Protein AF-A0A4U8Z8M1-F1 (afdb_monomer_lite)

Foldseek 3Di:
DPDQDPLLLVLLVVLVVVVWDACVVVDDPSLVVCVVVQQKDWDDDVVDGIIIHGDPVSVVVNVVVVD

Organism: Methylocella tundrae (NCBI:txid227605)

Secondary structure (DSSP, 8-state):
-PPPPHHHHHHHHHHHHSS-EEHHHH-SHHHHHHHHTTSEEEEP-TTSS-EEEE-HHHHHHHHHHT-

Radius of gyration: 11.35 Å; chains: 1; bounding box: 22×21×35 Å

pLDDT: mean 77.57, std 11.41, range [49.16, 90.38]

Structure (mmCIF, N/CA/C/O backbone):
data_AF-A0A4U8Z8M1-F1
#
_entry.id   AF-A0A4U8Z8M1-F1
#
loop_
_atom_site.group_PDB
_atom_site.id
_atom_site.type_symbol
_atom_site.label_atom_id
_atom_site.label_alt_id
_atom_site.label_comp_id
_atom_site.label_asym_id
_atom_site.label_entity_id
_atom_site.label_seq_id
_atom_site.pdbx_PDB_ins_code
_atom_site.Cartn_x
_atom_site.Cartn_y
_atom_site.Cartn_z
_atom_site.occupancy
_atom_site.B_iso_or_equiv
_atom_site.auth_seq_id
_atom_site.auth_comp_id
_atom_site.auth_asym_id
_atom_site.auth_atom_id
_atom_s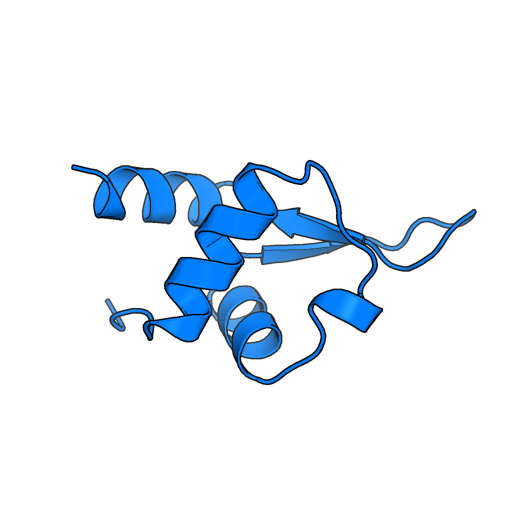ite.pdbx_PDB_model_num
ATOM 1 N N . MET A 1 1 ? -10.570 -8.313 12.433 1.00 49.16 1 MET A N 1
ATOM 2 C CA . MET A 1 1 ? -9.847 -7.488 11.445 1.00 49.16 1 MET A CA 1
ATOM 3 C C . MET A 1 1 ? -8.380 -7.504 11.826 1.00 49.16 1 MET A C 1
ATOM 5 O O . MET A 1 1 ? -8.070 -7.172 12.965 1.00 49.16 1 MET A O 1
ATOM 9 N N . SER A 1 2 ? -7.503 -7.991 10.950 1.00 56.12 2 SER A N 1
ATOM 10 C CA . SER A 1 2 ? -6.062 -8.003 11.216 1.00 56.12 2 SER A CA 1
ATOM 11 C C . SER A 1 2 ? -5.580 -6.561 11.341 1.00 56.12 2 SER A C 1
ATOM 13 O O . SER A 1 2 ? -5.771 -5.765 10.426 1.00 56.12 2 SER A O 1
ATOM 15 N N . ARG A 1 3 ? -5.027 -6.205 12.501 1.00 74.06 3 ARG A N 1
ATOM 16 C CA . ARG A 1 3 ? -4.511 -4.859 12.758 1.00 74.06 3 ARG A CA 1
ATOM 17 C C . ARG A 1 3 ? -3.307 -4.619 11.845 1.00 74.06 3 ARG A C 1
ATOM 19 O O . ARG A 1 3 ? -2.391 -5.439 11.846 1.00 74.06 3 ARG A O 1
ATOM 26 N N . LEU A 1 4 ? -3.323 -3.528 11.079 1.00 79.38 4 LEU A N 1
ATOM 27 C CA . LEU A 1 4 ? -2.179 -3.133 10.256 1.00 79.38 4 LEU A CA 1
ATOM 28 C C . LEU A 1 4 ? -0.957 -2.865 11.147 1.00 79.38 4 LEU A C 1
ATOM 30 O O . LEU A 1 4 ? -1.090 -2.358 12.266 1.00 79.38 4 LEU A O 1
ATOM 34 N N . THR A 1 5 ? 0.229 -3.219 10.659 1.00 84.88 5 THR A N 1
ATOM 35 C CA . THR A 1 5 ? 1.492 -2.858 11.318 1.00 84.88 5 THR A CA 1
ATOM 36 C C . THR A 1 5 ? 1.786 -1.368 11.132 1.00 84.88 5 THR A C 1
ATOM 38 O O . THR A 1 5 ? 1.232 -0.726 10.239 1.00 84.88 5 THR A O 1
ATOM 41 N N . SER A 1 6 ? 2.690 -0.804 11.940 1.00 82.75 6 SER A N 1
ATOM 42 C CA . SER A 1 6 ? 3.094 0.605 11.811 1.00 82.75 6 SER A CA 1
ATOM 43 C C . SER A 1 6 ? 3.592 0.949 10.403 1.00 82.75 6 SER A C 1
ATOM 45 O O . SER A 1 6 ? 3.258 2.008 9.884 1.00 82.75 6 SER A O 1
ATOM 47 N N . GLU A 1 7 ? 4.331 0.039 9.764 1.00 83.06 7 GLU A N 1
ATOM 48 C CA . GLU A 1 7 ? 4.811 0.198 8.384 1.00 83.06 7 GLU A CA 1
ATOM 49 C C . GLU A 1 7 ? 3.669 0.146 7.361 1.00 83.06 7 GLU A C 1
ATOM 51 O O . GLU A 1 7 ? 3.640 0.948 6.432 1.00 83.06 7 GLU A O 1
ATOM 56 N N . GLN A 1 8 ? 2.686 -0.742 7.547 1.00 83.94 8 GLN A N 1
ATOM 57 C CA . GLN A 1 8 ? 1.520 -0.829 6.662 1.00 83.94 8 GLN A CA 1
ATOM 58 C C . GLN A 1 8 ? 0.626 0.406 6.783 1.00 83.94 8 GLN A C 1
ATOM 60 O O . GLN A 1 8 ? 0.201 0.943 5.767 1.00 83.94 8 GLN A O 1
ATOM 65 N N . SER A 1 9 ? 0.367 0.888 8.002 1.00 83.75 9 SER A N 1
ATOM 66 C CA . SER A 1 9 ? -0.389 2.127 8.225 1.00 83.75 9 SER A CA 1
ATOM 67 C C . SER A 1 9 ? 0.355 3.360 7.706 1.00 83.75 9 SER A C 1
ATOM 69 O O . SER A 1 9 ? -0.284 4.278 7.195 1.00 83.75 9 SER A O 1
ATOM 71 N N . PHE A 1 10 ? 1.688 3.391 7.812 1.00 84.75 10 PHE A N 1
ATOM 72 C CA . PHE A 1 10 ? 2.502 4.456 7.226 1.00 84.75 10 PHE A CA 1
ATOM 73 C C . PHE A 1 10 ? 2.391 4.454 5.700 1.00 84.75 10 PHE A C 1
ATOM 75 O O . PHE A 1 10 ? 2.056 5.484 5.123 1.00 84.75 10 PHE A O 1
ATOM 82 N N . LEU A 1 11 ? 2.583 3.295 5.063 1.00 84.62 11 LEU A N 1
ATOM 83 C CA . LEU A 1 11 ? 2.473 3.151 3.613 1.00 84.62 11 LEU A CA 1
ATOM 84 C C . LEU A 1 11 ? 1.057 3.482 3.115 1.00 84.62 11 LEU A C 1
ATOM 86 O O . LEU A 1 11 ? 0.913 4.186 2.124 1.00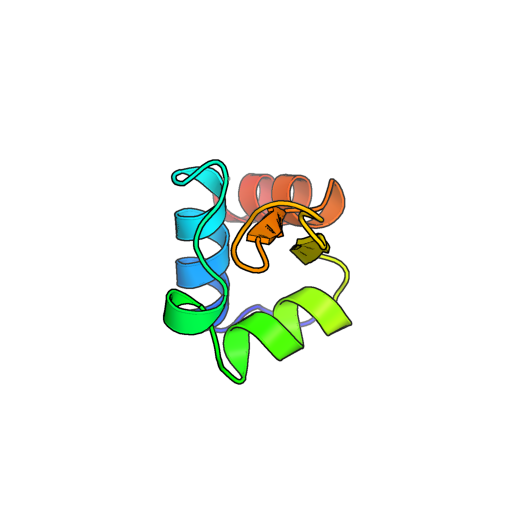 84.62 11 LEU A O 1
ATOM 90 N N . LEU A 1 12 ? 0.015 3.053 3.836 1.00 84.00 12 LEU A N 1
ATOM 91 C CA . LEU A 1 12 ? -1.380 3.382 3.527 1.00 84.00 12 LEU A CA 1
ATOM 92 C C . LEU A 1 12 ? -1.618 4.903 3.539 1.00 84.00 12 LEU A C 1
ATOM 94 O O . LEU A 1 12 ? -2.223 5.436 2.616 1.00 84.00 12 LEU A O 1
ATOM 98 N N . LYS A 1 13 ? -1.111 5.612 4.559 1.00 83.38 13 LYS A N 1
ATOM 99 C CA . LYS A 1 13 ? -1.203 7.082 4.661 1.00 83.38 13 LYS A CA 1
ATOM 100 C C . LYS A 1 13 ? -0.354 7.818 3.640 1.00 83.38 13 LYS A C 1
ATOM 102 O O . LYS A 1 13 ? -0.691 8.924 3.238 1.00 83.38 13 LYS A O 1
ATOM 107 N N . TRP A 1 14 ? 0.763 7.234 3.251 1.00 83.25 14 TRP A N 1
ATOM 108 C CA . TRP A 1 14 ? 1.640 7.823 2.259 1.00 83.25 14 TRP A CA 1
ATOM 109 C C . TRP A 1 14 ? 1.049 7.691 0.843 1.00 83.25 14 TRP A C 1
ATOM 111 O O . TRP A 1 14 ? 0.983 8.692 0.134 1.00 83.25 14 TRP A O 1
ATOM 121 N N . LEU A 1 15 ? 0.469 6.533 0.495 1.00 80.44 15 LEU A N 1
ATOM 122 C CA . LEU A 1 15 ? -0.268 6.309 -0.763 1.00 80.44 15 LEU A CA 1
ATOM 123 C C . LEU A 1 15 ? -1.542 7.165 -0.902 1.00 80.44 15 LEU A C 1
ATOM 125 O O . LEU A 1 15 ? -2.050 7.341 -2.002 1.00 80.44 15 LEU A O 1
ATOM 129 N N . GLU A 1 16 ? -2.098 7.672 0.201 1.00 82.62 16 GLU A N 1
ATOM 130 C CA . GLU A 1 16 ? -3.215 8.626 0.164 1.00 82.62 16 GLU A CA 1
ATOM 131 C C . GLU A 1 16 ? -2.764 10.028 -0.274 1.00 82.62 16 GLU A C 1
ATOM 133 O O . GLU A 1 16 ? -3.528 10.744 -0.920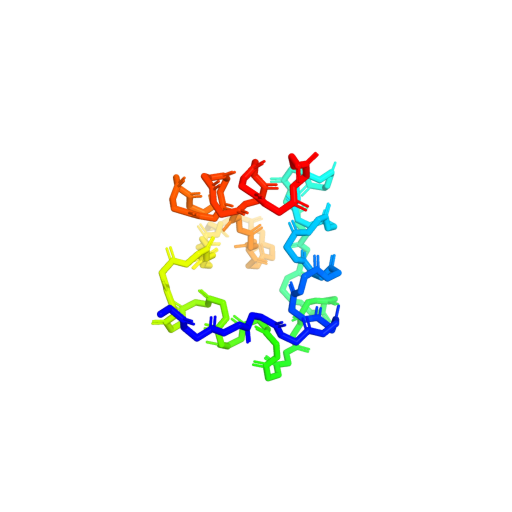 1.00 82.62 16 GLU A O 1
ATOM 138 N N . LYS A 1 17 ? -1.522 10.409 0.047 1.00 73.69 17 LYS A N 1
ATOM 139 C CA . LYS A 1 17 ? -0.959 11.734 -0.253 1.00 73.69 17 LYS A CA 1
ATOM 140 C C . LYS A 1 17 ? -0.268 11.805 -1.603 1.00 73.69 17 LYS A C 1
ATOM 142 O O . LYS A 1 17 ? -0.327 12.840 -2.261 1.00 73.69 17 LYS A O 1
ATOM 147 N N . GLU A 1 18 ? 0.411 10.737 -1.994 1.00 65.75 18 GLU A N 1
ATOM 148 C CA . GLU A 1 18 ? 0.957 10.600 -3.335 1.00 65.75 18 GLU A CA 1
ATOM 149 C C . GLU A 1 18 ? -0.082 9.874 -4.187 1.00 65.75 18 GLU A C 1
ATOM 151 O O . GLU A 1 18 ? -0.224 8.661 -4.092 1.00 65.75 18 GLU A O 1
ATOM 156 N N . GLU A 1 19 ? -0.825 10.614 -5.021 1.00 57.06 19 GLU A N 1
ATOM 157 C CA . GLU A 1 19 ? -1.875 10.082 -5.916 1.00 57.06 19 GLU A CA 1
ATOM 158 C C . GLU A 1 19 ? -1.418 8.855 -6.739 1.00 57.06 19 GLU A C 1
ATOM 160 O O . GLU A 1 19 ? -2.240 8.059 -7.199 1.00 57.06 19 GLU A O 1
ATOM 165 N N . SER A 1 20 ? -0.102 8.682 -6.907 1.00 53.91 20 SER A N 1
ATOM 166 C CA . SER A 1 20 ? 0.537 7.438 -7.331 1.00 53.91 20 SER A CA 1
ATOM 167 C C . SER A 1 20 ? 2.049 7.517 -7.118 1.00 53.91 20 SER A C 1
ATOM 169 O O . SER A 1 20 ? 2.667 8.460 -7.618 1.00 53.91 20 SER A O 1
ATOM 171 N N . SER A 1 21 ? 2.653 6.498 -6.510 1.00 59.38 21 SER A N 1
ATOM 172 C CA . SER A 1 21 ? 4.115 6.376 -6.442 1.00 59.38 21 SER A CA 1
ATOM 173 C C . SER A 1 21 ? 4.621 5.205 -7.277 1.00 59.38 21 SER A C 1
ATOM 175 O O . SER A 1 21 ? 3.887 4.246 -7.554 1.00 59.38 21 SER A O 1
ATOM 177 N N . ALA A 1 22 ? 5.868 5.316 -7.737 1.00 60.06 22 ALA A N 1
ATOM 178 C CA . ALA A 1 22 ? 6.509 4.268 -8.514 1.00 60.06 22 ALA A CA 1
ATOM 179 C C . ALA A 1 22 ? 6.712 3.028 -7.634 1.00 60.06 22 ALA A C 1
ATOM 181 O O . ALA A 1 22 ? 7.192 3.131 -6.507 1.00 60.06 22 ALA A O 1
ATOM 182 N N . LEU A 1 23 ? 6.376 1.850 -8.167 1.00 58.12 23 LEU A N 1
ATOM 183 C CA . LEU A 1 23 ? 6.453 0.568 -7.458 1.00 58.12 23 LEU A CA 1
ATOM 184 C C . LEU A 1 23 ? 7.790 0.350 -6.725 1.00 58.12 23 LEU A C 1
ATOM 186 O O . LEU A 1 23 ? 7.786 -0.176 -5.616 1.00 58.12 23 LEU A O 1
ATOM 190 N N . GLY A 1 24 ? 8.900 0.828 -7.296 1.00 56.56 24 GLY A N 1
ATOM 191 C CA . GLY A 1 24 ? 10.239 0.686 -6.719 1.00 56.56 24 GLY A CA 1
ATOM 192 C C . GLY A 1 24 ? 10.473 1.427 -5.394 1.00 56.56 24 GLY A C 1
ATOM 193 O O . GLY A 1 24 ? 11.397 1.070 -4.671 1.00 56.56 24 GLY A O 1
ATOM 194 N N . GLU A 1 25 ? 9.651 2.420 -5.039 1.00 62.25 25 GLU A N 1
ATOM 195 C CA . GLU A 1 25 ? 9.745 3.136 -3.751 1.00 62.25 25 GLU A CA 1
ATOM 196 C C . GLU A 1 25 ? 8.843 2.520 -2.671 1.00 62.25 25 GLU A C 1
ATOM 198 O O . GLU A 1 25 ? 9.054 2.724 -1.476 1.00 62.25 25 GLU A O 1
ATOM 203 N N . CYS A 1 26 ? 7.854 1.727 -3.086 1.00 66.81 26 CYS A N 1
ATOM 204 C CA . CYS A 1 26 ? 6.868 1.085 -2.212 1.00 66.81 26 CYS A CA 1
ATOM 205 C C . CYS A 1 26 ? 7.086 -0.424 -2.081 1.00 66.81 26 CYS A C 1
ATOM 207 O O . CYS A 1 26 ? 6.336 -1.097 -1.371 1.00 66.81 26 CYS A O 1
ATOM 209 N N . GLU A 1 27 ? 8.049 -0.970 -2.822 1.00 65.88 27 GLU A N 1
ATOM 210 C CA . GLU A 1 27 ? 8.284 -2.401 -2.922 1.00 65.88 27 GLU A CA 1
ATOM 211 C C . GLU A 1 27 ? 8.663 -2.987 -1.561 1.00 65.88 27 GLU A C 1
ATOM 213 O O . GLU A 1 27 ? 9.550 -2.503 -0.859 1.00 65.88 27 GLU A O 1
ATOM 218 N N . GLY A 1 28 ? 7.960 -4.047 -1.160 1.00 78.69 28 GLY A N 1
ATOM 219 C CA . GLY A 1 28 ? 8.218 -4.704 0.112 1.00 78.69 28 GLY A CA 1
ATOM 220 C C . GLY A 1 28 ? 7.055 -5.538 0.635 1.00 78.69 28 GLY A C 1
ATOM 221 O O . GLY A 1 28 ? 5.972 -5.636 0.045 1.00 78.69 28 GLY A O 1
ATOM 222 N N . GLN A 1 29 ? 7.287 -6.145 1.799 1.00 83.75 29 GLN A N 1
ATOM 223 C CA . GLN A 1 29 ? 6.301 -6.994 2.466 1.00 83.75 29 GLN A CA 1
ATOM 224 C C . GLN A 1 29 ? 5.054 -6.201 2.886 1.00 83.75 29 GLN A C 1
ATOM 226 O O . GLN A 1 29 ? 3.950 -6.737 2.826 1.00 83.75 29 GLN A O 1
ATOM 231 N N . ALA A 1 30 ? 5.203 -4.920 3.246 1.00 82.81 30 ALA A N 1
ATOM 232 C CA . ALA A 1 30 ? 4.086 -4.055 3.623 1.00 82.81 30 ALA A CA 1
ATOM 233 C C . ALA A 1 30 ? 3.108 -3.835 2.455 1.00 82.81 30 ALA A C 1
ATOM 235 O O . ALA A 1 30 ? 1.912 -4.069 2.622 1.00 82.81 30 ALA A O 1
ATOM 236 N N . LEU A 1 31 ? 3.612 -3.485 1.265 1.00 84.81 31 LEU A N 1
ATOM 237 C CA . LEU A 1 31 ? 2.797 -3.340 0.056 1.00 84.81 31 LEU A CA 1
ATOM 238 C C . LEU A 1 31 ? 2.128 -4.659 -0.333 1.00 84.81 31 LEU A C 1
ATOM 240 O O . LEU A 1 31 ? 0.926 -4.700 -0.580 1.00 84.81 31 LEU A O 1
ATOM 244 N N . THR A 1 32 ? 2.892 -5.752 -0.315 1.00 86.56 32 THR A N 1
ATOM 245 C CA . THR A 1 32 ? 2.368 -7.095 -0.602 1.00 86.56 32 THR A CA 1
ATOM 246 C C . THR A 1 32 ? 1.216 -7.451 0.339 1.00 86.56 32 THR A C 1
ATOM 248 O O . THR A 1 32 ? 0.216 -8.031 -0.083 1.00 86.56 32 THR A O 1
ATOM 251 N N . MET A 1 33 ? 1.321 -7.084 1.618 1.00 87.50 33 MET A N 1
ATOM 252 C CA . MET A 1 33 ? 0.262 -7.312 2.597 1.00 87.50 33 MET A CA 1
ATOM 253 C C . MET A 1 33 ? -0.966 -6.439 2.319 1.00 87.50 33 MET A C 1
ATOM 255 O O . MET A 1 33 ? -2.081 -6.946 2.371 1.00 87.50 33 MET A O 1
ATOM 259 N N . LEU A 1 34 ? -0.783 -5.156 1.983 1.00 86.88 34 LEU A N 1
ATOM 260 C CA . LEU A 1 34 ? -1.888 -4.257 1.628 1.00 86.88 34 LEU A CA 1
ATOM 261 C C . LEU A 1 34 ? -2.642 -4.741 0.383 1.00 86.88 34 LEU A C 1
ATOM 263 O O . LEU A 1 34 ? -3.871 -4.711 0.373 1.00 86.88 34 LEU A O 1
ATOM 267 N N . ILE A 1 35 ? -1.929 -5.250 -0.624 1.00 88.81 35 ILE A N 1
ATOM 268 C CA . ILE A 1 35 ? -2.532 -5.854 -1.820 1.00 88.81 35 ILE A CA 1
ATOM 269 C C . ILE A 1 35 ? -3.296 -7.133 -1.458 1.00 88.81 35 ILE A C 1
ATOM 271 O O . ILE A 1 35 ? -4.446 -7.291 -1.859 1.00 88.81 35 ILE A O 1
ATOM 275 N N . ASN A 1 36 ? -2.713 -8.019 -0.641 1.00 89.56 36 ASN A N 1
ATOM 276 C CA . ASN A 1 36 ? -3.395 -9.236 -0.175 1.00 89.56 36 ASN A CA 1
ATOM 277 C C . ASN A 1 36 ? -4.655 -8.943 0.652 1.00 89.56 36 ASN A C 1
ATOM 279 O O . ASN A 1 36 ? -5.611 -9.712 0.622 1.00 89.56 36 ASN A O 1
ATOM 283 N N . LEU A 1 37 ? -4.663 -7.835 1.394 1.00 87.94 37 LEU A N 1
ATOM 284 C CA . LEU A 1 37 ? -5.823 -7.36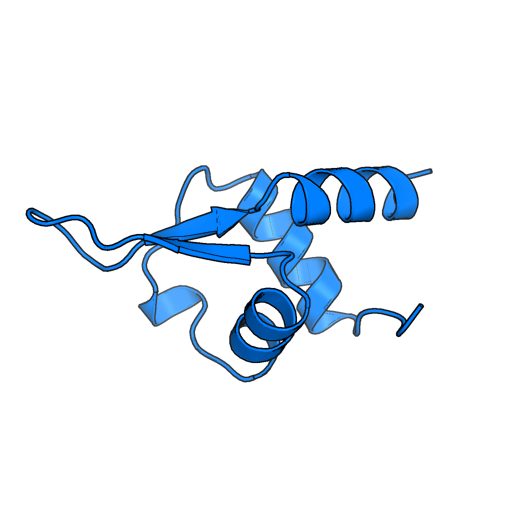8 2.152 1.00 87.94 37 LEU A CA 1
ATOM 285 C C . LEU A 1 37 ? -6.849 -6.628 1.278 1.00 87.94 37 LEU A C 1
ATOM 287 O O . LEU A 1 37 ? -7.891 -6.220 1.786 1.00 87.94 37 LEU A O 1
ATOM 291 N N . GLY A 1 38 ? -6.570 -6.438 -0.016 1.00 90.38 38 GLY A N 1
ATOM 292 C CA . GLY A 1 38 ? -7.428 -5.702 -0.941 1.00 90.38 38 GLY A CA 1
ATOM 293 C C . GLY A 1 38 ? -7.476 -4.199 -0.671 1.00 90.38 38 GLY A C 1
ATOM 294 O O . GLY A 1 38 ? -8.424 -3.545 -1.094 1.00 90.38 38 GLY A O 1
ATOM 295 N N . LEU A 1 39 ? -6.491 -3.649 0.046 1.00 89.75 39 LEU A N 1
ATOM 296 C CA . LEU A 1 39 ? -6.402 -2.232 0.426 1.00 89.75 39 LEU A CA 1
ATOM 297 C C . LEU A 1 39 ? -5.618 -1.390 -0.590 1.00 89.75 39 LEU A C 1
ATOM 299 O O . LEU A 1 39 ? -5.818 -0.180 -0.674 1.00 8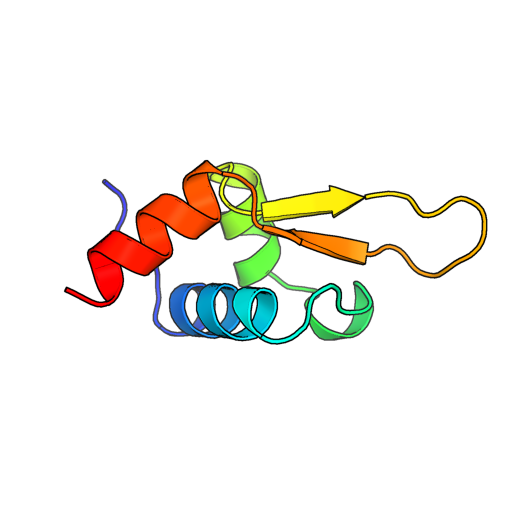9.75 39 LEU A O 1
ATOM 303 N N . ALA A 1 40 ? -4.739 -2.022 -1.364 1.00 89.31 40 ALA A N 1
ATOM 304 C CA . ALA A 1 40 ? -3.975 -1.392 -2.435 1.00 89.31 40 ALA A CA 1
ATOM 305 C C . ALA A 1 40 ? -3.998 -2.269 -3.692 1.00 89.31 40 ALA A C 1
ATOM 307 O O . ALA A 1 40 ? -4.173 -3.484 -3.609 1.00 89.31 40 ALA A O 1
ATOM 308 N N . GLU A 1 41 ? -3.800 -1.659 -4.852 1.00 88.88 41 GLU A N 1
ATOM 309 C CA . GLU A 1 41 ? -3.669 -2.346 -6.133 1.00 88.88 41 GLU A CA 1
ATOM 310 C C . GLU A 1 41 ? -2.496 -1.772 -6.931 1.00 88.88 41 GLU A C 1
ATOM 312 O O . GLU A 1 41 ? -2.163 -0.589 -6.820 1.00 88.88 41 GLU A O 1
ATOM 317 N N . ILE A 1 42 ? -1.865 -2.628 -7.734 1.00 85.94 42 ILE A N 1
ATOM 318 C CA . ILE A 1 42 ? -0.843 -2.214 -8.692 1.00 85.94 42 ILE A CA 1
ATOM 319 C C . ILE A 1 42 ? -1.523 -2.077 -10.047 1.00 85.94 42 ILE A C 1
ATOM 321 O O . ILE A 1 42 ? -2.061 -3.049 -10.578 1.00 85.94 42 ILE A O 1
ATOM 325 N N . LYS A 1 43 ? -1.482 -0.873 -10.607 1.00 79.62 43 LYS A N 1
ATOM 326 C CA . LYS A 1 43 ? -1.949 -0.591 -11.957 1.00 79.62 43 LYS A CA 1
ATOM 327 C C . LYS A 1 43 ? -0.761 -0.572 -12.902 1.00 79.62 43 LYS A C 1
ATOM 329 O O . LYS A 1 43 ? 0.195 0.186 -12.712 1.00 79.62 43 LYS A O 1
ATOM 334 N N . ASP A 1 44 ? -0.852 -1.403 -13.935 1.00 73.88 44 ASP A N 1
ATOM 335 C CA . ASP A 1 44 ? -0.005 -1.252 -15.108 1.00 73.88 44 ASP A CA 1
ATOM 336 C C . ASP A 1 44 ? -0.321 0.102 -15.743 1.00 73.88 44 ASP A C 1
ATOM 338 O O . ASP A 1 44 ? -1.483 0.427 -16.005 1.00 73.88 44 ASP A O 1
ATOM 342 N N . THR A 1 45 ? 0.715 0.903 -15.962 1.00 69.69 45 THR A N 1
ATOM 343 C CA . THR A 1 45 ? 0.597 2.027 -16.878 1.00 69.69 45 THR A CA 1
ATOM 344 C C . THR A 1 45 ? 1.376 1.646 -18.113 1.00 69.69 45 THR A C 1
ATOM 346 O O . THR A 1 45 ? 2.596 1.555 -18.070 1.00 69.69 45 THR A O 1
ATOM 349 N N . SER A 1 46 ? 0.671 1.404 -19.216 1.00 65.31 46 SER A N 1
ATOM 350 C CA . SER A 1 46 ? 1.267 0.893 -20.457 1.00 65.31 46 SER A CA 1
ATOM 351 C C . SER A 1 46 ? 2.312 1.831 -21.088 1.00 65.31 46 SER A C 1
ATOM 353 O O . SER A 1 46 ? 2.935 1.469 -22.080 1.00 65.31 46 SER A O 1
ATOM 355 N N . ASP A 1 47 ? 2.508 3.019 -20.508 1.00 62.97 47 ASP A N 1
ATOM 356 C CA . ASP A 1 47 ? 3.423 4.078 -20.941 1.00 62.97 47 ASP A CA 1
ATOM 357 C C . ASP A 1 47 ? 4.387 4.531 -19.812 1.00 62.97 47 ASP A C 1
ATOM 359 O O . ASP A 1 47 ? 5.090 5.528 -19.952 1.00 62.97 47 ASP A O 1
ATOM 363 N N . GLY A 1 48 ? 4.435 3.838 -18.661 1.00 65.50 48 GLY A N 1
ATOM 364 C CA . GLY A 1 48 ? 5.182 4.310 -17.489 1.00 65.50 48 GLY A CA 1
ATOM 365 C C . GLY A 1 48 ? 5.538 3.241 -16.447 1.00 65.50 48 GLY A C 1
ATOM 366 O O . GLY A 1 48 ? 5.230 2.060 -16.614 1.00 65.50 48 GLY A O 1
ATOM 367 N N . PRO A 1 49 ? 6.224 3.629 -15.354 1.00 70.81 49 PRO A N 1
ATOM 368 C CA . PRO A 1 49 ? 6.515 2.712 -14.256 1.00 70.81 49 PRO A CA 1
ATOM 369 C C . PRO A 1 49 ? 5.215 2.204 -13.622 1.00 70.81 49 PRO A C 1
ATOM 371 O O . PRO A 1 49 ? 4.207 2.910 -13.590 1.00 70.81 49 PRO A O 1
ATOM 374 N N . TRP A 1 50 ? 5.240 0.980 -13.092 1.00 76.50 50 TRP A N 1
ATOM 375 C CA . TRP A 1 50 ? 4.096 0.403 -12.386 1.00 76.50 50 TRP A CA 1
ATOM 376 C C . TRP A 1 50 ? 3.693 1.330 -11.240 1.00 76.50 50 TRP A C 1
ATOM 378 O O . TRP A 1 50 ? 4.551 1.792 -10.480 1.00 76.50 50 TRP A O 1
ATOM 388 N N . ARG A 1 51 ? 2.396 1.621 -11.134 1.00 78.94 51 ARG A N 1
ATOM 389 C CA . ARG A 1 51 ? 1.863 2.548 -10.135 1.00 78.94 51 ARG A CA 1
ATOM 390 C C . ARG A 1 51 ? 1.071 1.800 -9.090 1.00 78.94 51 ARG A C 1
ATOM 392 O O . ARG A 1 51 ? 0.293 0.908 -9.412 1.00 78.94 51 ARG A O 1
ATOM 399 N N . VAL A 1 52 ? 1.251 2.196 -7.840 1.00 84.12 52 VAL A N 1
ATOM 400 C CA . VAL A 1 52 ? 0.445 1.700 -6.727 1.00 84.12 52 VAL A CA 1
ATOM 401 C C . VAL A 1 52 ? -0.627 2.733 -6.401 1.00 84.12 52 VAL A C 1
ATOM 403 O O . VAL A 1 52 ? -0.328 3.921 -6.291 1.00 84.12 52 VAL A O 1
ATOM 406 N N . SER A 1 53 ? -1.867 2.281 -6.230 1.00 83.88 53 SER A N 1
ATOM 407 C CA . SER A 1 53 ? -2.985 3.120 -5.790 1.00 83.88 53 SER A CA 1
ATOM 408 C C . SER A 1 53 ? -3.785 2.424 -4.691 1.00 83.88 53 SER A C 1
ATOM 410 O O . SER A 1 53 ? -3.840 1.194 -4.627 1.00 83.88 53 SER A O 1
ATOM 412 N N . LEU A 1 54 ? -4.424 3.208 -3.821 1.00 87.44 54 LEU A N 1
ATOM 413 C CA . LEU A 1 54 ? -5.358 2.679 -2.829 1.00 87.44 54 LEU A CA 1
ATOM 414 C C . LEU A 1 54 ? -6.664 2.239 -3.493 1.00 87.44 54 LEU A C 1
ATOM 416 O O . LEU A 1 54 ? -7.192 2.907 -4.383 1.00 87.44 54 LEU A O 1
ATOM 420 N N . THR A 1 55 ? -7.216 1.132 -3.006 1.00 89.00 55 THR A N 1
ATOM 421 C CA . THR A 1 55 ? -8.578 0.721 -3.350 1.00 89.00 55 THR A CA 1
ATOM 422 C C . THR A 1 55 ? -9.584 1.478 -2.482 1.00 89.00 55 THR A C 1
ATOM 424 O O . THR A 1 55 ? -9.237 2.100 -1.473 1.00 89.00 55 THR A O 1
ATOM 427 N N . GLN A 1 56 ? -10.874 1.356 -2.801 1.00 89.12 56 GLN A N 1
ATOM 428 C CA . GLN A 1 56 ? -11.942 1.889 -1.950 1.00 89.12 56 GLN A CA 1
ATOM 429 C C . GLN A 1 56 ? -11.871 1.352 -0.505 1.00 89.12 56 GLN A C 1
ATOM 431 O O . GLN A 1 56 ? -12.129 2.094 0.443 1.00 89.12 56 GLN A O 1
ATOM 436 N N . ALA A 1 57 ? -11.473 0.087 -0.322 1.00 89.06 57 ALA A N 1
ATOM 437 C CA . ALA A 1 57 ? -11.285 -0.509 1.000 1.00 89.06 57 ALA A CA 1
ATOM 438 C C . ALA A 1 57 ? -10.066 0.077 1.734 1.00 89.06 57 ALA A C 1
ATOM 440 O O . ALA A 1 57 ? -10.108 0.248 2.955 1.00 89.06 57 ALA A O 1
ATOM 441 N N . GLY A 1 58 ? -9.008 0.434 0.999 1.00 88.38 58 GLY A N 1
ATOM 442 C CA . GLY A 1 58 ? -7.853 1.162 1.527 1.00 88.38 58 GLY A CA 1
ATOM 443 C C . GLY A 1 58 ? -8.238 2.522 2.100 1.00 88.38 58 GLY A C 1
ATOM 444 O O . GLY A 1 58 ? -7.924 2.808 3.256 1.00 88.38 58 GLY A O 1
ATOM 445 N N . TYR A 1 59 ? -8.996 3.316 1.338 1.00 86.19 59 TYR A N 1
ATOM 446 C CA . TYR A 1 59 ? -9.505 4.613 1.799 1.00 86.19 59 TYR A CA 1
ATOM 447 C C . TYR A 1 59 ? -10.434 4.488 3.013 1.00 86.19 59 TYR A C 1
ATOM 449 O O . TYR A 1 59 ? -10.300 5.254 3.966 1.00 86.19 59 TYR A O 1
ATOM 457 N N . ALA A 1 60 ? -11.342 3.505 3.018 1.00 88.25 60 ALA A N 1
ATOM 458 C CA . ALA A 1 60 ? -12.230 3.263 4.155 1.00 88.25 60 ALA A CA 1
ATOM 459 C C . ALA A 1 60 ? -11.442 2.902 5.427 1.00 88.25 60 ALA A C 1
ATOM 461 O O . ALA A 1 60 ? -11.646 3.509 6.476 1.00 88.25 60 ALA A O 1
ATOM 462 N N . THR A 1 61 ? -10.471 1.993 5.308 1.00 87.31 61 THR A N 1
ATOM 463 C CA . THR A 1 61 ? -9.597 1.591 6.422 1.00 87.31 61 THR A CA 1
ATOM 464 C C . THR A 1 61 ? -8.812 2.779 6.978 1.00 87.31 61 THR A C 1
ATOM 466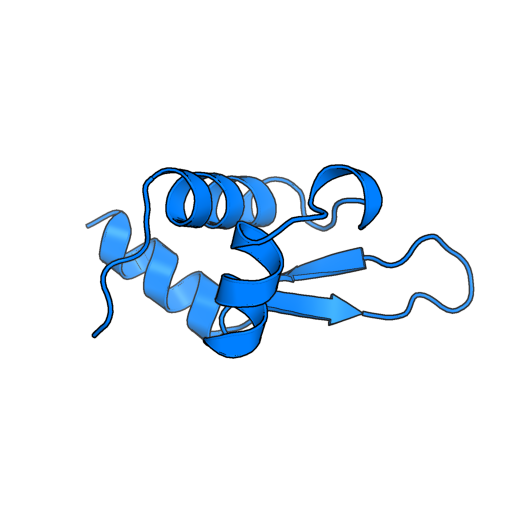 O O . THR A 1 61 ? -8.637 2.912 8.188 1.00 87.31 61 THR A O 1
ATOM 469 N N . LEU A 1 62 ? -8.338 3.668 6.105 1.00 83.69 62 LEU A N 1
ATOM 470 C CA . LEU A 1 62 ? -7.599 4.862 6.503 1.00 83.69 62 LEU A CA 1
ATOM 471 C C . LEU A 1 62 ? -8.478 5.870 7.261 1.00 83.69 62 LEU A C 1
ATOM 473 O O . LEU A 1 62 ? -8.020 6.468 8.240 1.00 83.69 62 LEU A O 1
ATOM 477 N N . ALA A 1 63 ? -9.738 6.021 6.846 1.00 84.00 63 ALA A N 1
ATOM 478 C CA . ALA A 1 63 ? -10.724 6.851 7.534 1.00 84.00 63 ALA A CA 1
ATOM 479 C C . ALA A 1 63 ? -11.064 6.299 8.931 1.00 84.00 63 ALA A C 1
ATOM 481 O O . ALA A 1 63 ? -11.112 7.062 9.897 1.00 84.00 63 ALA A O 1
ATOM 482 N N . GLU A 1 64 ? -11.209 4.976 9.063 1.00 82.88 64 GLU A N 1
ATOM 483 C CA . GLU A 1 64 ? -11.422 4.307 10.355 1.00 82.88 64 GLU A CA 1
ATOM 484 C C . GLU A 1 64 ? -10.214 4.438 11.295 1.00 82.88 64 GLU A C 1
ATOM 486 O O . GLU A 1 64 ? -10.382 4.548 12.505 1.00 82.88 64 GLU A O 1
ATOM 491 N N . GLN A 1 65 ? -8.989 4.468 10.760 1.00 72.94 65 GLN A N 1
ATOM 492 C CA . GLN A 1 65 ? -7.767 4.655 11.558 1.00 72.94 65 GLN A CA 1
ATOM 493 C C . GLN A 1 65 ? -7.488 6.108 11.960 1.00 72.94 65 GLN A C 1
ATOM 495 O O . GLN A 1 65 ? -6.596 6.350 12.777 1.00 72.94 65 GLN A O 1
ATOM 500 N N . SER A 1 66 ? -8.182 7.068 11.351 1.00 62.28 66 SER A N 1
ATOM 501 C CA . SER A 1 66 ? -8.010 8.500 11.622 1.00 62.28 66 SER A CA 1
ATOM 502 C C . SER A 1 66 ? -9.113 9.076 12.521 1.00 62.28 66 SER A C 1
ATOM 504 O O . SER A 1 66 ? -9.087 10.277 12.788 1.00 62.28 66 SER A O 1
ATOM 506 N N . SER A 1 67 ? -10.049 8.232 12.977 1.00 54.38 67 SER A N 1
ATOM 507 C CA . SER A 1 67 ? -11.128 8.565 13.922 1.00 54.38 67 SER A CA 1
ATOM 508 C C . SER A 1 67 ? -10.799 8.183 15.363 1.00 54.38 67 SER A C 1
ATOM 510 O O . SER A 1 67 ? -9.979 7.260 15.570 1.00 54.38 67 SER A O 1
#

Sequence (67 aa):
MSRLTSEQSFLLKWLEKEESSALGECEGQALTMLINLGLAEIKDTSDGPWRVSLTQAGYATLAEQSS